Protein AF-A0A835ID25-F1 (afdb_monomer)

Mean predicted aligned error: 9.81 Å

Organism: NCBI:txid261450

Secondary structure (DSSP, 8-state):
------TT-TTHHHHT--HHHHHHHHHHHHHHT-S----------STTTTSGGG--HHHHS-SSEE---GGGHHHHT--HHHHHHHHHHHTTT--EE-

pLDDT: mean 74.71, std 11.12, range [46.78, 92.81]

Foldseek 3Di:
DDDQDPPPCLVCCVPVNVPSVVVVVVVCCVVPVDPDDDDDGPDDPPPQQPQLQSLHCCLQVDQEAEDPDVVCCVVVVHDVVVSVVSSCVSNVNHHYYD

Solvent-accessible surface area (backbone atoms only — not comparable to full-atom values): 6216 Å² total; per-residue (Å²): 138,87,85,79,88,56,90,85,45,39,67,44,41,72,70,76,50,46,70,83,50,48,60,62,50,53,50,50,35,68,75,66,67,51,94,75,83,88,82,82,66,68,77,83,82,74,82,58,39,85,46,47,84,60,51,19,70,72,55,37,66,43,85,63,43,77,49,76,69,66,87,48,23,77,82,72,73,50,57,66,70,59,48,50,53,29,38,32,62,46,24,77,67,47,56,68,48,113

Radius of gyration: 15.76 Å; Cα contacts (8 Å, |Δi|>4): 86; chains: 1; bounding box: 38×32×39 Å

Structure (mmCIF, N/CA/C/O backbone):
data_AF-A0A835ID25-F1
#
_entry.id   AF-A0A835ID25-F1
#
loop_
_atom_site.group_PDB
_atom_site.id
_atom_site.type_symbol
_atom_site.label_atom_id
_atom_site.label_alt_id
_atom_site.label_comp_id
_atom_site.label_asym_id
_atom_site.label_entity_id
_atom_site.label_seq_id
_atom_site.pdbx_PDB_ins_code
_atom_site.Cartn_x
_atom_site.Cartn_y
_atom_site.Cartn_z
_atom_site.occupancy
_atom_site.B_iso_or_equiv
_atom_site.auth_seq_id
_atom_site.auth_comp_id
_atom_site.auth_asym_id
_atom_site.auth_atom_id
_atom_site.pdbx_PDB_model_num
ATOM 1 N N . MET A 1 1 ? -12.924 12.574 -0.283 1.00 55.47 1 MET A N 1
ATOM 2 C CA . MET A 1 1 ? -11.677 12.195 0.414 1.00 55.47 1 MET A CA 1
ATOM 3 C C . MET A 1 1 ? -11.600 13.048 1.671 1.00 55.47 1 MET A C 1
ATOM 5 O O . MET A 1 1 ? -11.645 14.264 1.538 1.00 55.47 1 MET A O 1
ATOM 9 N N . ARG A 1 2 ? -11.633 12.443 2.865 1.00 68.25 2 ARG A N 1
ATOM 10 C CA . ARG A 1 2 ? -11.516 13.154 4.151 1.00 68.25 2 ARG A CA 1
ATOM 11 C C . ARG A 1 2 ? -10.101 12.913 4.661 1.00 68.25 2 ARG A C 1
ATOM 13 O O . ARG A 1 2 ? -9.720 11.758 4.809 1.00 68.25 2 ARG A O 1
ATOM 20 N N . ALA A 1 3 ? -9.331 13.979 4.837 1.00 75.44 3 ALA A N 1
ATOM 21 C CA . ALA A 1 3 ? -7.967 13.895 5.342 1.00 75.44 3 ALA A CA 1
ATOM 22 C C . ALA A 1 3 ? -7.963 14.037 6.868 1.00 75.44 3 ALA A C 1
ATOM 24 O O . ALA A 1 3 ? -8.768 14.787 7.424 1.00 75.44 3 ALA A O 1
ATOM 25 N N . VAL A 1 4 ? -7.053 13.319 7.523 1.00 79.38 4 VAL A N 1
ATOM 26 C CA . VAL A 1 4 ? -6.723 13.497 8.939 1.00 79.38 4 VAL A CA 1
ATOM 27 C C . VAL A 1 4 ? -5.364 14.184 8.990 1.00 79.38 4 VAL A C 1
ATOM 29 O O . VAL A 1 4 ? -4.386 13.664 8.455 1.00 79.38 4 VAL A O 1
ATOM 32 N N . GLU A 1 5 ? -5.303 15.380 9.570 1.00 81.94 5 GLU A N 1
ATOM 33 C CA . GLU A 1 5 ? -4.050 16.129 9.672 1.00 81.94 5 GLU A CA 1
ATOM 34 C C . GLU A 1 5 ? -3.201 15.593 10.828 1.00 81.94 5 GLU A C 1
ATOM 36 O O . GLU A 1 5 ? -3.598 15.648 11.986 1.00 81.94 5 GLU A O 1
ATOM 41 N N . THR A 1 6 ? -2.012 15.079 10.510 1.00 73.62 6 THR A N 1
ATOM 42 C CA . THR A 1 6 ? -1.133 14.364 11.454 1.00 73.62 6 THR A CA 1
ATOM 43 C C . THR A 1 6 ? -0.075 15.252 12.119 1.00 73.62 6 THR A C 1
ATOM 45 O O . THR A 1 6 ? 0.803 14.754 12.818 1.00 73.62 6 THR A O 1
ATOM 48 N N . GLY A 1 7 ? -0.109 16.570 11.893 1.00 72.00 7 GLY A N 1
ATOM 49 C CA . GLY A 1 7 ? 0.772 17.529 12.574 1.00 72.00 7 GLY A CA 1
ATOM 50 C C . GLY A 1 7 ? 2.260 17.478 12.190 1.00 72.00 7 GLY A C 1
ATOM 51 O O . GLY A 1 7 ? 3.067 18.115 12.859 1.00 72.00 7 GLY A O 1
ATOM 52 N N . GLY A 1 8 ? 2.638 16.762 11.122 1.00 68.75 8 GLY A N 1
ATOM 53 C CA . GLY A 1 8 ? 3.990 16.808 10.537 1.00 68.75 8 GLY A CA 1
ATOM 54 C C . GLY A 1 8 ? 4.799 15.508 10.590 1.00 68.75 8 GLY A C 1
ATOM 55 O O . GLY A 1 8 ? 5.794 15.406 9.877 1.00 68.75 8 GLY A O 1
ATOM 56 N N . CYS A 1 9 ? 4.352 14.490 11.334 1.00 70.75 9 CYS A N 1
ATOM 57 C CA . CYS A 1 9 ? 4.978 13.159 11.358 1.00 70.75 9 CYS A CA 1
ATOM 58 C C . CYS A 1 9 ? 3.969 12.069 10.955 1.00 70.75 9 CYS A C 1
ATOM 60 O O . CYS A 1 9 ? 3.450 11.358 11.818 1.00 70.75 9 CYS A O 1
ATOM 62 N N . PRO A 1 10 ? 3.682 11.892 9.649 1.00 69.81 10 PRO A N 1
ATOM 63 C CA . PRO A 1 10 ? 2.680 10.930 9.192 1.00 69.81 10 PRO A CA 1
ATOM 64 C C . PRO A 1 10 ? 2.964 9.491 9.628 1.00 69.81 10 PRO A C 1
ATOM 66 O O . PRO A 1 10 ? 2.021 8.757 9.899 1.00 69.81 10 PRO A O 1
ATOM 69 N N . HIS A 1 11 ? 4.241 9.091 9.744 1.00 70.69 11 HIS A N 1
ATOM 70 C CA . HIS A 1 11 ? 4.596 7.744 10.202 1.00 70.69 11 HIS A CA 1
ATOM 71 C C . HIS A 1 11 ? 4.195 7.502 11.663 1.00 70.69 11 HIS A C 1
ATOM 73 O O . HIS A 1 11 ? 3.787 6.395 12.000 1.00 70.69 11 HIS A O 1
ATOM 79 N N . ALA A 1 12 ? 4.307 8.517 12.525 1.00 68.88 12 ALA A N 1
ATOM 80 C CA . ALA A 1 12 ? 3.976 8.397 13.940 1.00 68.88 12 ALA A CA 1
ATOM 81 C C . ALA A 1 12 ? 2.471 8.180 14.102 1.00 68.88 12 ALA A C 1
ATOM 83 O O . ALA A 1 12 ? 2.042 7.277 14.815 1.00 68.88 12 ALA A O 1
ATOM 84 N N . ALA A 1 13 ? 1.682 8.916 13.315 1.00 70.12 13 ALA A N 1
ATOM 85 C CA . ALA A 1 13 ? 0.227 8.832 13.304 1.00 70.12 13 ALA A CA 1
ATOM 86 C C . ALA A 1 13 ? -0.333 7.482 12.818 1.00 70.12 13 ALA A C 1
ATOM 88 O O . ALA A 1 13 ? -1.519 7.221 12.989 1.00 70.12 13 ALA A O 1
ATOM 89 N N . ILE A 1 14 ? 0.480 6.629 12.186 1.00 72.56 14 ILE A N 1
ATOM 90 C CA . ILE A 1 14 ? 0.065 5.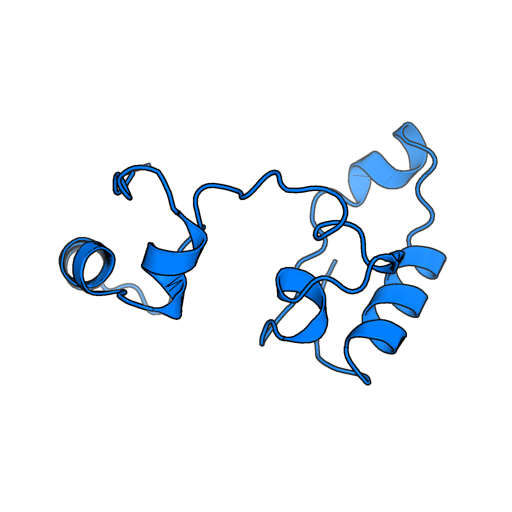284 11.749 1.00 72.56 14 ILE A CA 1
ATOM 91 C C . ILE A 1 14 ? 0.802 4.144 12.467 1.00 72.56 14 ILE A C 1
ATOM 93 O O . ILE A 1 14 ? 0.448 2.987 12.262 1.00 72.56 14 ILE A O 1
ATOM 97 N N . ARG A 1 15 ? 1.827 4.440 13.281 1.00 67.69 15 ARG A N 1
ATOM 98 C CA . ARG A 1 15 ? 2.657 3.421 13.956 1.00 67.69 15 ARG A CA 1
ATOM 99 C C . ARG A 1 15 ? 2.750 3.595 15.466 1.00 67.69 15 ARG A C 1
ATOM 101 O O . ARG A 1 15 ? 2.680 2.604 16.180 1.00 67.69 15 ARG A O 1
ATOM 108 N N . GLU A 1 16 ? 2.955 4.818 15.938 1.00 72.12 16 GLU A N 1
ATOM 109 C CA . GLU A 1 16 ? 3.236 5.103 17.350 1.00 72.12 16 GLU A CA 1
ATOM 110 C C . GLU A 1 16 ? 1.969 5.519 18.098 1.00 72.12 16 GLU A C 1
ATOM 112 O O . GLU A 1 16 ? 1.716 5.030 19.196 1.00 72.12 16 GLU A O 1
ATOM 117 N N . ASP A 1 17 ? 1.145 6.368 17.484 1.00 75.19 17 ASP A N 1
ATOM 118 C CA . ASP A 1 17 ? -0.138 6.797 18.034 1.00 75.19 17 ASP A CA 1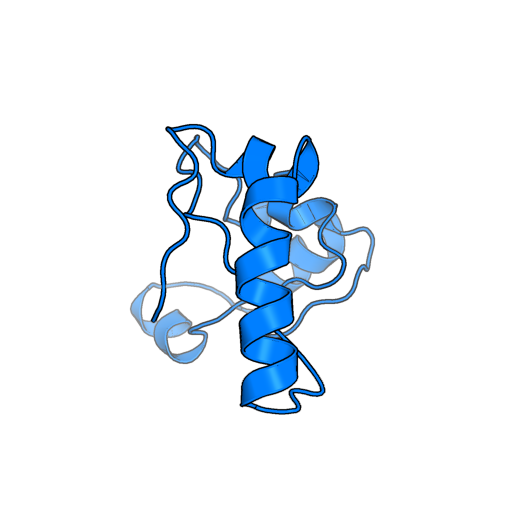
ATOM 119 C C . ASP A 1 17 ? -1.180 6.933 16.917 1.00 75.19 17 ASP A C 1
ATOM 121 O O . ASP A 1 17 ? -1.194 7.899 16.156 1.00 75.19 17 ASP A O 1
ATOM 125 N N . ILE A 1 18 ? -2.070 5.944 16.826 1.00 73.50 18 ILE A N 1
ATOM 126 C CA . ILE A 1 18 ? -3.138 5.896 15.819 1.00 73.50 18 ILE A CA 1
ATOM 127 C C . ILE A 1 18 ? -4.432 6.580 16.270 1.00 73.50 18 ILE A C 1
ATOM 129 O O . ILE A 1 18 ? -5.412 6.572 15.521 1.00 73.50 18 ILE A O 1
ATOM 133 N N . SER A 1 19 ? -4.476 7.135 17.486 1.00 80.19 19 SER A N 1
ATOM 134 C CA . SER A 1 19 ? -5.713 7.629 18.110 1.00 80.19 19 SER A CA 1
ATOM 135 C C . SER A 1 19 ? -6.449 8.651 17.242 1.00 80.19 19 SER A C 1
ATOM 137 O O . SER A 1 19 ? -7.676 8.613 17.142 1.00 80.19 19 SER A O 1
ATOM 139 N N . ILE A 1 20 ? -5.697 9.492 16.529 1.00 81.44 20 ILE A N 1
ATOM 140 C CA . ILE A 1 20 ? -6.228 10.513 15.623 1.00 81.44 20 ILE A CA 1
ATOM 141 C C . ILE A 1 20 ? -6.985 9.929 14.413 1.00 81.44 20 ILE A C 1
ATOM 143 O O . ILE A 1 20 ? -7.877 10.582 13.872 1.00 81.44 20 ILE A O 1
ATOM 147 N N . ASN A 1 21 ? -6.688 8.687 14.015 1.00 78.50 21 ASN A N 1
ATOM 148 C CA . ASN A 1 21 ? -7.345 8.014 12.891 1.00 78.50 21 ASN A CA 1
ATOM 149 C C . ASN A 1 21 ? -8.599 7.234 13.314 1.00 78.50 21 ASN A C 1
ATOM 151 O O . ASN A 1 21 ? -9.492 7.031 12.492 1.00 78.50 21 ASN A O 1
ATOM 155 N N . LEU A 1 22 ? -8.693 6.802 14.577 1.00 78.38 22 LEU A N 1
ATOM 156 C CA . LEU A 1 22 ? -9.748 5.887 15.035 1.00 78.38 22 LEU A CA 1
ATOM 157 C C . LEU A 1 22 ? -11.155 6.484 14.917 1.00 78.38 22 LEU A C 1
ATOM 159 O O . LEU A 1 22 ? -12.045 5.823 14.393 1.00 78.38 22 LEU A O 1
ATOM 163 N N . GLY A 1 23 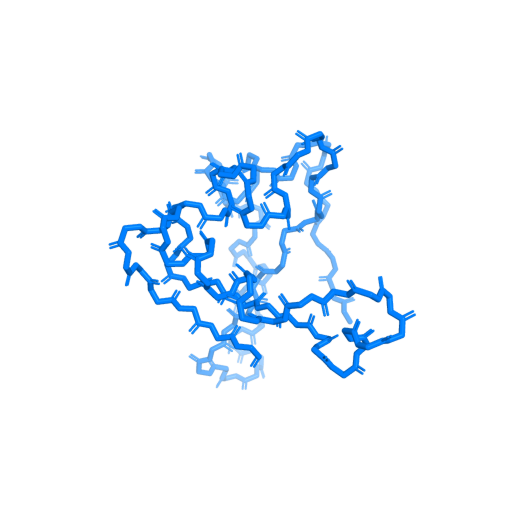? -11.350 7.738 15.336 1.00 86.44 23 GLY A N 1
ATOM 164 C CA . GLY A 1 23 ? -12.657 8.403 15.254 1.00 86.44 23 GLY A CA 1
ATOM 165 C C . GLY A 1 23 ? -13.197 8.488 13.817 1.00 86.44 23 GLY A C 1
ATOM 166 O O . GLY A 1 23 ? -14.301 8.010 13.553 1.00 86.44 23 GLY A O 1
ATOM 167 N N . PRO A 1 24 ? -12.424 9.034 12.857 1.00 82.38 24 PRO A N 1
ATOM 168 C CA . PRO A 1 24 ? -12.806 9.040 11.445 1.00 82.38 24 PRO A CA 1
ATOM 169 C C . PRO A 1 24 ? -13.054 7.642 10.856 1.00 82.38 24 PRO A C 1
ATOM 171 O O . PRO A 1 24 ? -13.984 7.477 10.067 1.00 82.38 24 PRO A O 1
ATOM 174 N N . LEU A 1 25 ? -12.254 6.635 11.226 1.00 76.50 25 LEU A N 1
ATOM 175 C CA . LEU A 1 25 ? -12.439 5.257 10.754 1.00 76.50 25 LEU A CA 1
ATOM 176 C C . LEU A 1 25 ? -13.733 4.633 11.289 1.00 76.50 25 LEU A C 1
ATOM 178 O O . LEU A 1 25 ? -14.465 4.002 10.527 1.00 76.50 25 LEU A O 1
ATOM 182 N N . GLU A 1 26 ? -14.047 4.834 12.569 1.00 82.31 26 GLU A N 1
ATOM 183 C CA . GLU A 1 26 ? -15.282 4.345 13.187 1.00 82.31 26 GLU A CA 1
ATOM 184 C C . GLU A 1 26 ? -16.522 5.025 12.590 1.00 82.31 26 GLU A C 1
ATOM 186 O O . GLU A 1 26 ? -17.522 4.364 12.295 1.00 82.31 26 GLU A O 1
ATOM 191 N N . GLU A 1 27 ? -16.446 6.333 12.337 1.00 86.06 27 GLU A N 1
ATOM 192 C CA . GLU A 1 27 ? -17.504 7.086 11.661 1.00 86.06 27 GLU A CA 1
ATOM 193 C C . GLU A 1 27 ? -17.7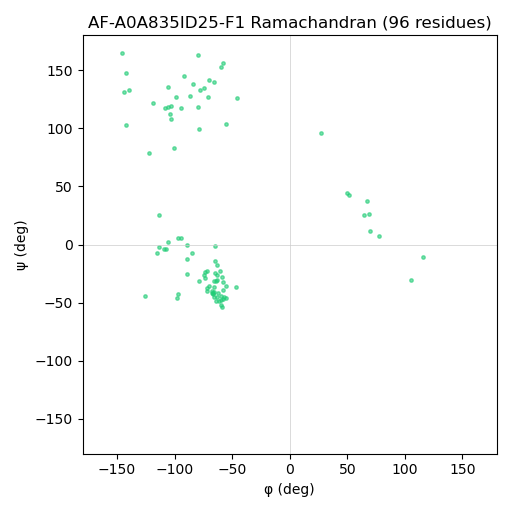65 6.528 10.252 1.00 86.06 27 GLU A C 1
ATOM 195 O O . GLU A 1 27 ? -18.911 6.246 9.898 1.00 86.06 27 GLU A O 1
ATOM 200 N N . LEU A 1 28 ? -16.708 6.303 9.461 1.00 78.00 28 LEU A N 1
ATOM 201 C CA . LEU A 1 28 ? -16.820 5.758 8.104 1.00 78.00 28 LEU A CA 1
ATOM 202 C C . LEU A 1 28 ? -17.320 4.310 8.093 1.00 78.00 28 LEU A C 1
ATOM 204 O O . LEU A 1 28 ? -18.173 3.970 7.271 1.00 78.00 28 LEU A O 1
ATOM 208 N N . SER A 1 29 ? -16.834 3.477 9.015 1.00 77.12 29 SER A N 1
ATOM 209 C CA . SER A 1 29 ? -17.301 2.098 9.179 1.00 77.12 29 SER A CA 1
ATOM 210 C C . SER A 1 29 ? -18.805 2.062 9.450 1.00 77.12 29 SER A C 1
ATOM 212 O O . SER A 1 29 ? -19.553 1.347 8.781 1.00 77.12 29 SER A O 1
ATOM 214 N N . ASN A 1 30 ? -19.284 2.911 10.364 1.00 85.00 30 ASN A N 1
ATOM 215 C CA . ASN A 1 30 ? -20.697 2.965 10.724 1.00 85.00 30 ASN A CA 1
ATOM 216 C C . ASN A 1 30 ? -21.583 3.568 9.632 1.00 85.00 30 ASN A C 1
ATOM 218 O O . ASN A 1 30 ? -22.686 3.057 9.411 1.00 85.00 30 ASN A O 1
ATOM 222 N N . LEU A 1 31 ? -21.110 4.623 8.963 1.00 88.81 31 LEU A N 1
ATOM 223 C CA . LEU A 1 31 ? -21.858 5.330 7.925 1.00 88.81 31 LEU A CA 1
ATOM 224 C C . LEU A 1 31 ? -22.067 4.463 6.680 1.00 88.81 31 LEU A C 1
ATOM 226 O O . LEU A 1 31 ? -23.152 4.479 6.104 1.00 88.81 31 LEU A O 1
ATOM 230 N N . TYR A 1 32 ? -21.047 3.697 6.286 1.00 85.94 32 TYR A N 1
ATOM 231 C CA . TYR A 1 32 ? -21.073 2.917 5.048 1.00 85.94 32 TYR A CA 1
ATOM 232 C C . TYR A 1 32 ? -21.220 1.410 5.254 1.00 85.94 32 TYR A C 1
ATOM 234 O O . TYR A 1 32 ? -21.328 0.692 4.265 1.00 85.94 32 TYR A O 1
ATOM 242 N N . LYS A 1 33 ? -21.236 0.926 6.505 1.00 85.25 33 LYS A N 1
ATOM 243 C CA . LY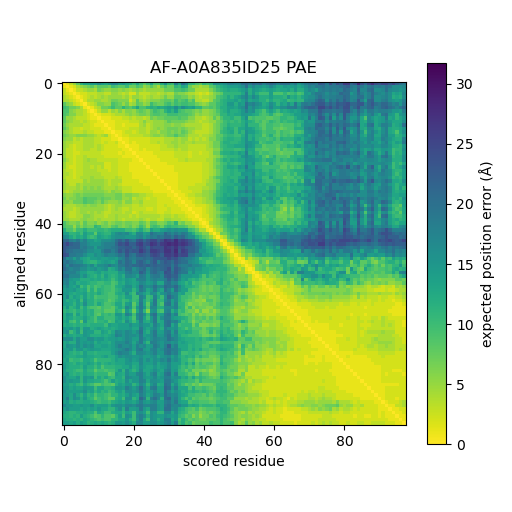S A 1 33 ? -21.190 -0.513 6.827 1.00 85.25 33 LYS A CA 1
ATOM 244 C C . LYS A 1 33 ? -20.055 -1.210 6.071 1.00 85.25 33 LYS A C 1
ATOM 246 O O . LYS A 1 33 ? -20.254 -2.255 5.465 1.00 85.25 33 LYS A O 1
ATOM 251 N N . ALA A 1 34 ? -18.889 -0.567 6.056 1.00 65.12 34 ALA A N 1
ATOM 252 C CA . ALA A 1 34 ? -17.760 -0.996 5.247 1.00 65.12 34 ALA A CA 1
ATOM 253 C C . ALA A 1 34 ? -17.145 -2.287 5.804 1.00 65.12 34 ALA A C 1
ATOM 255 O O . ALA A 1 34 ? -16.755 -2.330 6.969 1.00 65.12 34 ALA A O 1
ATOM 256 N N . ASP A 1 35 ? -16.998 -3.304 4.953 1.00 73.88 35 ASP A N 1
ATOM 257 C CA . ASP A 1 35 ? -16.285 -4.539 5.304 1.00 73.88 35 ASP A CA 1
ATOM 258 C C . ASP A 1 35 ? -14.762 -4.322 5.366 1.00 73.88 35 ASP A C 1
ATOM 260 O O . ASP A 1 35 ? -14.056 -5.004 6.106 1.00 73.88 35 ASP A O 1
ATOM 264 N N . ILE A 1 36 ? -14.246 -3.366 4.581 1.00 70.44 36 ILE A N 1
ATOM 265 C CA . ILE A 1 36 ? -12.820 -3.029 4.483 1.00 70.44 36 ILE A CA 1
ATOM 266 C C . ILE A 1 36 ? -12.653 -1.506 4.409 1.00 70.44 36 ILE A C 1
ATOM 268 O O . ILE A 1 36 ? -13.311 -0.833 3.614 1.00 70.44 36 ILE A O 1
ATOM 272 N N . LEU A 1 37 ? -11.725 -0.969 5.207 1.00 59.75 37 LEU A N 1
ATOM 273 C CA . LEU A 1 37 ? -11.307 0.436 5.205 1.00 59.75 37 LEU A CA 1
ATOM 274 C C . LEU A 1 37 ? -9.818 0.533 4.867 1.00 59.75 37 LEU A C 1
ATOM 276 O O . LEU A 1 37 ? -8.977 -0.028 5.564 1.00 59.75 37 LEU A O 1
ATOM 280 N N . LEU A 1 38 ? -9.492 1.265 3.801 1.00 76.56 38 LEU A N 1
ATOM 281 C CA . LEU A 1 38 ? -8.112 1.539 3.406 1.00 76.56 38 LEU A CA 1
ATOM 282 C C . LEU A 1 38 ? -7.672 2.879 4.002 1.00 76.56 38 LEU A C 1
ATOM 284 O O . LEU A 1 38 ? -8.245 3.920 3.678 1.00 76.56 38 LEU A O 1
ATOM 288 N N . CYS A 1 39 ? -6.657 2.849 4.866 1.00 67.00 39 CYS A N 1
ATOM 289 C CA . CYS A 1 39 ? -6.069 4.043 5.466 1.00 67.00 39 CYS A CA 1
ATOM 290 C C . CYS A 1 39 ? -4.744 4.362 4.765 1.00 67.00 39 CYS A C 1
ATOM 292 O O . CYS A 1 39 ? -3.762 3.641 4.926 1.00 67.00 39 CYS A O 1
ATOM 294 N N . GLU A 1 40 ? -4.720 5.427 3.966 1.00 74.38 40 GLU A N 1
ATOM 295 C CA . GLU A 1 40 ? -3.495 5.894 3.314 1.00 74.38 40 GLU A CA 1
ATOM 296 C C . GLU A 1 40 ? -2.746 6.844 4.253 1.00 74.38 40 GLU A C 1
ATOM 298 O O . GLU A 1 40 ? -3.326 7.778 4.807 1.00 74.38 40 GLU A O 1
ATOM 303 N N . SER A 1 41 ? -1.461 6.576 4.483 1.00 74.19 41 SER A N 1
ATOM 304 C CA . SER A 1 41 ? -0.609 7.472 5.263 1.00 74.19 41 SER A CA 1
ATOM 305 C C . SER A 1 41 ? -0.198 8.655 4.394 1.00 74.19 41 SER A C 1
ATOM 307 O O . SER A 1 41 ? 0.314 8.413 3.305 1.00 74.19 41 SER A O 1
ATOM 309 N N . GLY A 1 42 ? -0.301 9.894 4.884 1.00 66.62 42 GLY A N 1
ATOM 310 C CA . GLY A 1 42 ? 0.196 11.067 4.156 1.00 66.62 42 GLY A CA 1
ATOM 311 C C . GLY A 1 42 ? 1.672 10.882 3.802 1.00 66.62 42 GLY A C 1
ATOM 312 O O . GLY A 1 42 ? 2.522 10.913 4.687 1.00 66.62 42 GLY A O 1
ATOM 313 N N . GLY A 1 43 ? 1.965 10.575 2.53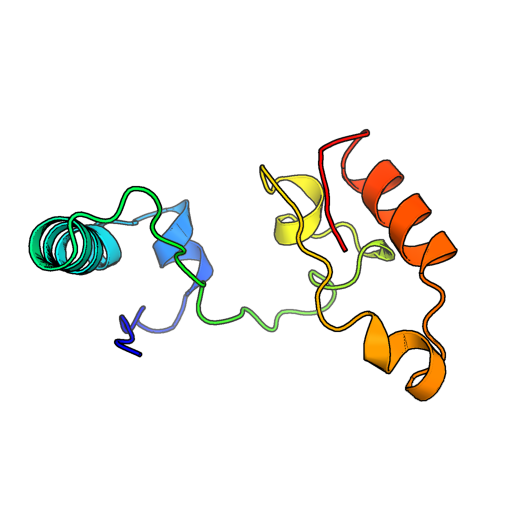7 1.00 63.41 43 GLY A N 1
ATOM 314 C CA . GLY A 1 43 ? 3.230 9.962 2.134 1.00 63.41 43 GLY A CA 1
ATOM 315 C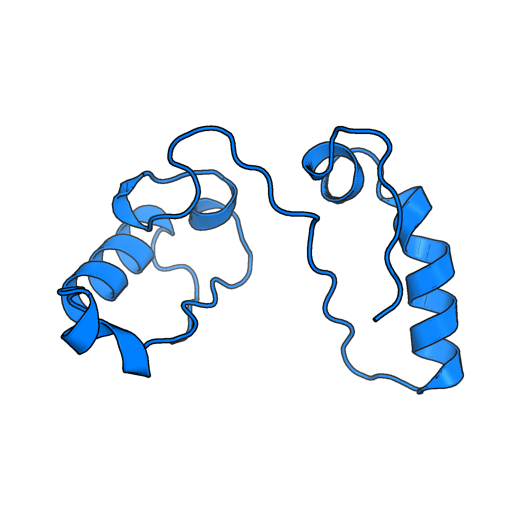 C . GLY A 1 43 ? 4.479 10.601 2.751 1.00 63.41 43 GLY A C 1
ATOM 316 O O . GLY A 1 43 ? 4.727 11.791 2.592 1.00 63.41 43 GLY A O 1
ATOM 317 N N . ASN A 1 44 ? 5.315 9.788 3.402 1.00 58.50 44 ASN A N 1
ATOM 318 C CA . ASN A 1 44 ? 6.641 10.221 3.834 1.00 58.50 44 ASN A CA 1
ATOM 319 C C . ASN A 1 44 ? 7.575 10.295 2.610 1.00 58.50 44 ASN A C 1
ATOM 321 O O . ASN A 1 44 ? 7.558 9.389 1.774 1.00 58.50 44 ASN A O 1
ATOM 325 N N . ASN A 1 45 ? 8.358 11.367 2.482 1.00 55.25 45 ASN A N 1
ATOM 326 C CA . ASN A 1 45 ? 9.290 11.596 1.365 1.00 55.25 45 ASN A CA 1
ATOM 327 C C . ASN A 1 45 ? 10.761 11.570 1.815 1.00 55.25 45 ASN A C 1
ATOM 329 O O . ASN A 1 45 ? 11.622 12.169 1.173 1.00 55.25 45 ASN A O 1
ATOM 333 N N . LEU A 1 46 ? 11.076 10.883 2.911 1.00 46.78 46 LEU A N 1
ATOM 334 C CA . LEU A 1 46 ? 12.464 10.660 3.298 1.00 46.78 46 LEU A CA 1
ATOM 335 C C . LEU A 1 46 ? 13.059 9.525 2.442 1.00 46.78 46 LEU A C 1
ATOM 337 O O . LEU A 1 46 ? 12.777 8.355 2.654 1.00 46.78 46 LEU A O 1
ATOM 341 N N . ALA A 1 47 ? 13.802 9.940 1.411 1.00 47.56 47 ALA A N 1
ATOM 342 C CA . ALA A 1 47 ? 14.897 9.251 0.718 1.00 47.56 47 ALA A CA 1
ATOM 343 C C . ALA A 1 47 ? 14.894 7.703 0.712 1.00 47.56 47 ALA A C 1
ATOM 345 O O . ALA A 1 47 ? 15.452 7.081 1.606 1.00 47.56 47 ALA A O 1
ATOM 346 N N . GLY A 1 48 ? 14.375 7.092 -0.359 1.00 47.53 48 GLY A N 1
ATOM 347 C CA . GLY A 1 48 ? 14.673 5.690 -0.707 1.00 47.53 48 GLY A CA 1
ATOM 348 C C . GLY A 1 48 ? 13.556 4.685 -0.422 1.00 47.53 48 GLY A C 1
ATOM 349 O O . GLY A 1 48 ? 13.342 3.785 -1.218 1.00 47.53 48 GLY A O 1
ATOM 350 N N . ASP A 1 49 ? 12.718 4.890 0.590 1.00 52.59 49 ASP A N 1
ATOM 351 C CA . ASP A 1 49 ? 11.794 3.858 1.112 1.00 52.59 49 ASP A CA 1
ATOM 352 C C . ASP A 1 49 ? 10.671 3.340 0.179 1.00 52.59 49 ASP A C 1
ATOM 354 O O . ASP A 1 49 ? 9.878 2.496 0.598 1.00 52.59 49 ASP A O 1
ATOM 358 N N . LYS A 1 50 ? 10.537 3.845 -1.054 1.00 53.72 50 LYS A N 1
ATOM 359 C CA . LYS A 1 50 ? 9.384 3.570 -1.941 1.00 53.72 50 LYS A CA 1
ATOM 360 C C . LYS A 1 50 ? 9.696 2.759 -3.197 1.00 53.72 50 LYS A C 1
ATOM 362 O O . LYS A 1 50 ? 8.767 2.448 -3.940 1.00 53.72 50 LYS A O 1
ATOM 367 N N . ILE A 1 51 ? 10.956 2.402 -3.442 1.00 59.19 51 ILE A N 1
ATOM 368 C CA . ILE A 1 51 ? 11.309 1.454 -4.508 1.00 59.19 51 ILE A CA 1
ATOM 369 C C . ILE A 1 51 ? 11.686 0.100 -3.897 1.00 59.19 51 ILE A C 1
ATOM 371 O O . ILE A 1 51 ? 12.443 0.086 -2.927 1.00 59.19 51 ILE A O 1
ATOM 375 N N . PRO A 1 52 ? 11.197 -1.038 -4.441 1.00 55.38 52 PRO A N 1
ATOM 376 C CA . PRO A 1 52 ? 11.488 -2.370 -3.905 1.00 55.38 52 PRO A CA 1
ATOM 377 C C . PRO A 1 52 ? 12.966 -2.606 -3.587 1.00 55.38 52 PRO A C 1
ATOM 379 O O . PRO A 1 52 ? 13.270 -3.199 -2.565 1.00 55.38 52 PRO A O 1
ATOM 382 N N . LEU A 1 53 ? 13.881 -2.073 -4.400 1.00 57.06 53 LEU A N 1
ATOM 383 C CA . LEU A 1 53 ? 15.328 -2.216 -4.233 1.00 57.06 53 LEU A CA 1
ATOM 384 C C . LEU A 1 53 ? 15.906 -1.593 -2.943 1.00 57.06 53 LEU A C 1
ATOM 386 O O . LEU A 1 53 ? 16.942 -2.051 -2.472 1.00 57.06 53 LEU A O 1
ATOM 390 N N . GLU A 1 54 ? 15.272 -0.572 -2.367 1.00 58.62 54 GLU A N 1
ATOM 391 C CA . GLU A 1 54 ? 15.836 0.188 -1.234 1.00 58.62 54 GLU A CA 1
ATOM 392 C C . GLU A 1 54 ? 15.461 -0.404 0.132 1.00 58.62 54 GLU A C 1
ATOM 394 O O . GLU A 1 54 ? 16.054 -0.044 1.144 1.00 58.62 54 GLU A O 1
ATOM 399 N N . GLY A 1 55 ? 14.507 -1.342 0.184 1.00 56.50 55 GLY A N 1
ATOM 400 C CA . GLY A 1 55 ? 14.254 -2.132 1.395 1.00 56.50 55 GLY A CA 1
ATOM 401 C C . GLY A 1 55 ? 13.758 -1.333 2.609 1.00 56.50 55 GLY A C 1
ATOM 402 O O . GLY A 1 55 ? 13.925 -1.774 3.747 1.00 56.50 55 GLY A O 1
ATOM 403 N N . GLY A 1 56 ? 13.125 -0.180 2.388 1.00 62.31 56 GLY A N 1
ATOM 404 C CA . GLY A 1 56 ? 12.531 0.621 3.456 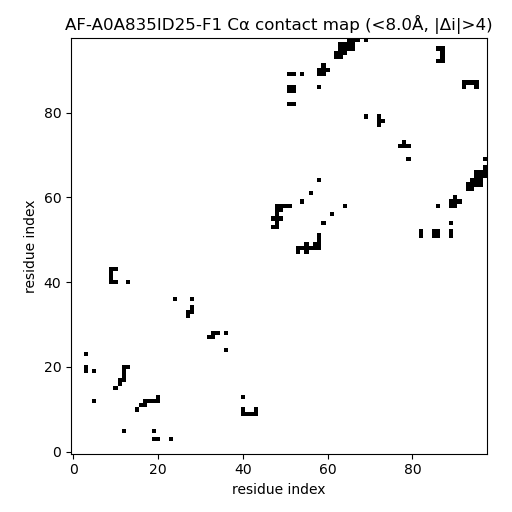1.00 62.31 56 GLY A CA 1
ATOM 405 C C . GLY A 1 56 ? 11.478 -0.140 4.273 1.00 62.31 56 GLY A C 1
ATOM 406 O O . GLY A 1 56 ? 10.847 -1.068 3.757 1.00 62.31 56 GLY A O 1
ATOM 407 N N . PRO A 1 57 ? 11.200 0.250 5.530 1.00 59.81 57 PRO A N 1
ATOM 408 C CA . PRO A 1 57 ? 10.234 -0.440 6.389 1.00 59.81 57 PRO A CA 1
ATOM 409 C C . PRO A 1 57 ? 8.792 -0.406 5.857 1.00 59.81 57 PRO A C 1
ATOM 411 O O . PRO A 1 57 ? 7.969 -1.207 6.294 1.00 59.81 57 PRO A O 1
ATOM 414 N N . GLY A 1 58 ? 8.466 0.497 4.926 1.00 61.44 58 GLY A N 1
ATOM 415 C CA . GLY A 1 58 ? 7.194 0.469 4.190 1.00 61.44 58 GLY A CA 1
ATOM 416 C C . GLY A 1 58 ? 7.100 -0.672 3.167 1.00 61.44 58 GLY A C 1
ATOM 417 O O . GLY A 1 58 ? 6.003 -1.102 2.830 1.00 61.44 58 GLY A O 1
ATOM 418 N N . ILE A 1 59 ? 8.240 -1.193 2.710 1.00 64.00 59 ILE A N 1
ATOM 419 C CA . ILE A 1 59 ? 8.345 -2.292 1.746 1.00 64.00 59 ILE A CA 1
ATOM 420 C C . ILE A 1 59 ? 8.588 -3.604 2.473 1.00 64.00 59 ILE A C 1
ATOM 422 O O . ILE A 1 59 ? 7.916 -4.576 2.164 1.00 64.00 59 ILE A O 1
ATOM 426 N N . THR A 1 60 ? 9.501 -3.652 3.441 1.00 69.25 60 THR A N 1
ATOM 427 C CA . THR A 1 60 ? 9.915 -4.906 4.095 1.00 69.25 60 THR A CA 1
ATOM 428 C C . THR A 1 60 ? 8.924 -5.400 5.148 1.00 69.25 60 THR A C 1
ATOM 430 O O . THR A 1 60 ? 8.777 -6.605 5.308 1.00 69.25 60 THR A O 1
ATOM 433 N N . GLN A 1 61 ? 8.214 -4.498 5.840 1.00 68.62 61 GLN A N 1
ATOM 434 C CA . GLN A 1 61 ? 7.345 -4.864 6.971 1.00 68.62 61 GLN A CA 1
ATOM 435 C C . GLN A 1 61 ? 5.841 -4.740 6.705 1.00 68.62 61 GLN A C 1
ATOM 437 O O . GLN A 1 61 ? 5.053 -5.054 7.590 1.00 68.62 61 GLN A O 1
ATOM 442 N N . ALA A 1 62 ? 5.412 -4.252 5.538 1.00 64.81 62 ALA A N 1
ATOM 443 C CA . ALA A 1 62 ? 3.980 -4.157 5.252 1.00 64.81 62 ALA A CA 1
ATOM 444 C C . ALA A 1 62 ? 3.350 -5.554 5.163 1.00 64.81 62 ALA A C 1
ATOM 446 O O . ALA A 1 62 ? 3.932 -6.428 4.522 1.00 64.81 62 ALA A O 1
ATOM 447 N N . ASP A 1 63 ? 2.145 -5.747 5.703 1.00 75.19 63 ASP A N 1
ATOM 448 C CA . ASP A 1 63 ? 1.417 -7.020 5.585 1.00 75.19 63 ASP A CA 1
ATOM 449 C C . ASP A 1 63 ? 1.060 -7.352 4.130 1.00 75.19 63 ASP A C 1
ATOM 451 O O . ASP A 1 63 ? 1.044 -8.516 3.755 1.00 75.19 63 ASP A O 1
ATOM 455 N N . LEU A 1 64 ? 0.838 -6.334 3.289 1.00 78.25 64 LEU A N 1
ATOM 456 C CA . LEU A 1 64 ? 0.634 -6.448 1.843 1.00 78.25 64 LEU A CA 1
ATOM 457 C C . LEU A 1 64 ? 1.280 -5.252 1.133 1.00 78.25 64 LEU A C 1
ATOM 459 O O . LEU A 1 64 ? 1.029 -4.104 1.497 1.00 78.25 64 LEU A O 1
ATOM 463 N N . LEU A 1 65 ? 2.072 -5.518 0.093 1.00 75.19 65 LEU A N 1
ATOM 464 C CA . LEU A 1 65 ? 2.602 -4.484 -0.799 1.00 75.19 65 LEU A CA 1
ATOM 465 C C . LEU A 1 65 ? 1.753 -4.397 -2.074 1.00 75.19 65 LEU A C 1
ATOM 467 O O . LEU A 1 65 ? 1.579 -5.398 -2.763 1.00 75.19 65 LEU A O 1
ATOM 471 N N . VAL A 1 66 ? 1.267 -3.202 -2.414 1.00 82.06 66 VAL A N 1
ATOM 472 C CA . VAL A 1 66 ? 0.548 -2.936 -3.673 1.00 82.06 66 VAL A CA 1
ATOM 473 C C . VAL A 1 66 ? 1.435 -2.097 -4.591 1.00 82.06 66 VAL A C 1
ATOM 475 O O . VAL A 1 66 ? 1.773 -0.959 -4.260 1.00 82.06 66 VAL A O 1
ATOM 478 N N . ILE A 1 67 ? 1.798 -2.640 -5.751 1.00 77.50 67 ILE A N 1
ATOM 479 C CA . ILE A 1 67 ? 2.610 -1.975 -6.776 1.00 77.50 67 ILE A CA 1
ATOM 480 C C . ILE A 1 67 ? 1.682 -1.457 -7.877 1.00 77.50 67 ILE A C 1
ATOM 482 O O . ILE A 1 67 ? 1.485 -2.096 -8.898 1.00 77.50 67 ILE A O 1
ATOM 486 N N . ASN A 1 68 ? 1.101 -0.280 -7.659 1.00 79.56 68 ASN A N 1
ATOM 487 C CA . ASN A 1 68 ? 0.100 0.292 -8.561 1.00 79.56 68 ASN A CA 1
ATOM 488 C C . ASN A 1 68 ? 0.716 0.968 -9.809 1.00 79.56 68 ASN A C 1
ATOM 490 O O . ASN A 1 68 ? 1.877 1.382 -9.801 1.00 79.56 68 ASN A O 1
ATOM 494 N N . LYS A 1 69 ? -0.120 1.199 -10.832 1.00 87.00 69 LYS A N 1
ATOM 495 C CA . LYS A 1 69 ? 0.192 1.874 -12.109 1.00 87.00 69 LYS A CA 1
ATOM 496 C C . LYS A 1 69 ? 1.164 1.108 -13.009 1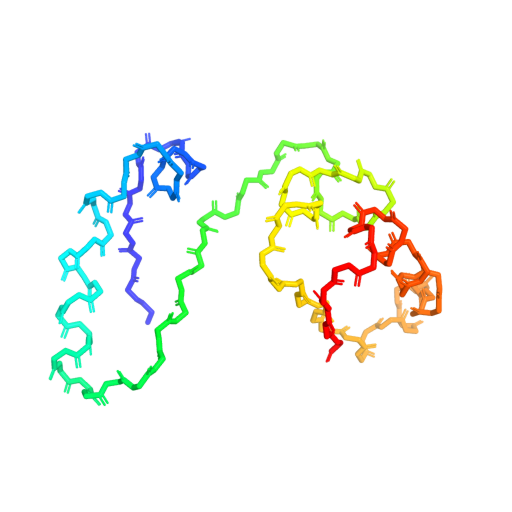.00 87.00 69 LYS A C 1
ATOM 498 O O . LYS A 1 69 ? 2.019 1.698 -13.674 1.00 87.00 69 LYS A O 1
ATOM 503 N N . THR A 1 70 ? 1.039 -0.214 -13.029 1.00 86.81 70 THR A N 1
ATOM 504 C CA . THR A 1 70 ? 1.841 -1.091 -13.893 1.00 86.81 70 THR A CA 1
ATOM 505 C C . THR A 1 70 ? 1.647 -0.814 -15.383 1.00 86.81 70 THR A C 1
ATOM 507 O O . THR A 1 70 ? 2.561 -1.049 -16.172 1.00 86.81 70 THR A O 1
ATOM 510 N N . ASP A 1 71 ? 0.518 -0.217 -15.770 1.00 86.31 71 ASP A N 1
ATOM 511 C CA . ASP A 1 71 ? 0.242 0.274 -17.122 1.00 86.31 71 ASP A CA 1
ATOM 512 C C . ASP A 1 71 ? 1.259 1.324 -17.603 1.00 86.31 71 ASP A C 1
ATOM 514 O O . ASP A 1 71 ? 1.550 1.410 -18.797 1.00 86.31 71 ASP A O 1
ATOM 518 N N . LEU A 1 72 ? 1.868 2.079 -16.682 1.00 87.12 72 LEU A N 1
ATOM 519 C CA . LEU A 1 72 ? 2.882 3.084 -17.004 1.00 87.12 72 LEU A CA 1
ATOM 520 C C . LEU A 1 72 ? 4.297 2.510 -17.120 1.00 87.12 72 LEU A C 1
ATOM 522 O O . LEU A 1 72 ? 5.198 3.239 -17.538 1.00 87.12 72 LEU A O 1
ATOM 526 N N . ALA A 1 73 ? 4.518 1.234 -16.783 1.00 83.94 73 ALA A N 1
ATOM 527 C CA . ALA A 1 73 ? 5.858 0.659 -16.668 1.00 83.94 73 ALA A CA 1
ATOM 528 C C . ALA A 1 73 ? 6.682 0.831 -17.955 1.00 83.94 73 ALA A C 1
ATOM 530 O O . ALA A 1 73 ? 7.801 1.342 -17.914 1.00 83.94 73 ALA A O 1
ATOM 531 N N . SER A 1 74 ? 6.090 0.535 -19.118 1.00 87.69 74 SER A N 1
ATOM 532 C CA . SER A 1 74 ? 6.765 0.714 -20.411 1.00 87.69 74 SER A CA 1
ATOM 533 C C . SER A 1 74 ? 7.061 2.180 -20.736 1.00 87.69 74 SER A C 1
ATOM 535 O O . SER A 1 74 ? 8.047 2.456 -21.414 1.00 87.69 74 SER A O 1
ATOM 537 N N . ALA A 1 75 ? 6.221 3.116 -20.286 1.00 82.50 75 ALA A N 1
ATOM 538 C CA . ALA A 1 75 ? 6.392 4.539 -20.568 1.00 82.50 75 ALA A CA 1
ATOM 539 C C . ALA A 1 75 ? 7.529 5.162 -19.744 1.00 82.50 75 ALA A C 1
ATOM 541 O O . ALA A 1 75 ? 8.136 6.139 -20.177 1.00 82.50 75 ALA A O 1
ATOM 542 N N . VAL A 1 76 ? 7.827 4.591 -18.574 1.00 88.12 76 VAL A N 1
ATOM 543 C CA . VAL A 1 76 ? 8.875 5.077 -17.661 1.00 88.12 76 VAL A CA 1
ATOM 544 C C . VAL A 1 76 ? 10.131 4.201 -17.655 1.00 88.12 76 VAL A C 1
ATOM 546 O O . VAL A 1 76 ? 11.060 4.478 -16.902 1.00 88.12 76 VAL A O 1
ATOM 549 N N . GLY A 1 77 ? 10.173 3.154 -18.486 1.00 85.75 77 GLY A N 1
ATOM 550 C CA . GLY A 1 77 ? 11.294 2.213 -18.547 1.00 85.75 77 GLY A CA 1
ATOM 551 C C . GLY A 1 77 ? 11.428 1.326 -17.305 1.00 85.75 77 GLY A C 1
ATOM 552 O O . GLY A 1 77 ? 12.533 0.889 -16.992 1.00 85.75 77 GLY A O 1
ATOM 553 N N . ALA A 1 78 ? 10.332 1.079 -16.584 1.00 83.12 78 ALA A N 1
ATOM 554 C CA . ALA A 1 78 ? 10.309 0.156 -15.456 1.00 83.12 78 ALA A CA 1
ATOM 555 C C . ALA A 1 78 ? 10.099 -1.289 -15.933 1.00 83.12 78 ALA A C 1
ATOM 557 O O . ALA A 1 78 ? 9.261 -1.559 -16.794 1.00 83.12 78 ALA A O 1
ATOM 558 N N . ASP A 1 79 ? 10.839 -2.218 -15.332 1.00 90.31 79 ASP A N 1
ATOM 559 C CA . ASP A 1 79 ? 10.725 -3.654 -15.582 1.00 90.31 79 ASP A CA 1
ATOM 560 C C . ASP A 1 79 ? 9.982 -4.326 -14.419 1.00 90.31 79 ASP A C 1
ATOM 562 O O . ASP A 1 79 ? 10.486 -4.402 -13.295 1.00 90.31 79 ASP A O 1
ATOM 566 N N . LEU A 1 80 ? 8.773 -4.821 -14.694 1.00 86.31 80 LEU A N 1
ATOM 567 C CA . LEU A 1 80 ? 7.925 -5.461 -13.687 1.00 86.31 80 LEU A CA 1
ATOM 568 C C . LEU A 1 80 ? 8.540 -6.753 -13.133 1.00 86.31 80 LEU A C 1
ATOM 570 O O . LEU A 1 80 ? 8.351 -7.041 -11.953 1.00 86.31 80 LEU A O 1
ATOM 574 N N . ALA A 1 81 ? 9.321 -7.497 -13.923 1.00 92.81 81 ALA A N 1
ATOM 575 C CA . ALA A 1 81 ? 9.981 -8.715 -13.449 1.00 92.81 81 ALA A CA 1
ATOM 576 C C . ALA A 1 81 ? 11.100 -8.390 -12.447 1.00 92.81 81 ALA A C 1
ATOM 578 O O . ALA A 1 81 ? 11.308 -9.107 -11.466 1.00 92.81 81 ALA A O 1
ATOM 579 N N . VAL A 1 82 ? 11.804 -7.273 -12.656 1.00 87.06 82 VAL A N 1
ATOM 580 C CA . VAL A 1 82 ? 12.781 -6.760 -11.685 1.00 87.06 82 VAL A CA 1
ATOM 581 C C . VAL A 1 82 ? 12.079 -6.320 -10.400 1.00 87.06 82 VAL A C 1
ATOM 583 O O . VAL A 1 82 ? 12.523 -6.688 -9.313 1.00 87.06 82 VAL A O 1
ATOM 586 N N . MET A 1 83 ? 10.960 -5.597 -10.511 1.00 82.19 83 MET A N 1
ATOM 587 C CA . MET A 1 83 ? 10.181 -5.152 -9.350 1.00 82.19 83 MET A CA 1
ATOM 588 C C . MET A 1 83 ? 9.621 -6.323 -8.534 1.00 82.19 83 MET A C 1
ATOM 590 O O . MET A 1 83 ? 9.694 -6.284 -7.309 1.00 82.19 83 MET A O 1
ATOM 594 N N . GLU A 1 84 ? 9.114 -7.368 -9.193 1.00 87.88 84 GLU A N 1
ATOM 595 C CA . GLU A 1 84 ? 8.649 -8.607 -8.554 1.00 87.88 84 GLU A CA 1
ATOM 596 C C . GLU A 1 84 ? 9.774 -9.294 -7.778 1.00 87.88 84 GLU A C 1
ATOM 598 O O . GLU A 1 84 ? 9.636 -9.577 -6.586 1.00 87.88 84 GLU A O 1
ATOM 603 N N . ARG A 1 85 ? 10.916 -9.525 -8.437 1.00 87.12 85 ARG A N 1
ATOM 604 C CA . ARG A 1 85 ? 12.079 -10.167 -7.814 1.00 87.12 85 ARG A CA 1
ATOM 605 C C . ARG A 1 85 ? 12.544 -9.397 -6.581 1.00 87.12 85 ARG A C 1
ATOM 607 O O . ARG A 1 85 ? 12.844 -10.002 -5.552 1.00 87.12 85 ARG A O 1
ATOM 614 N N . ASP A 1 86 ? 12.630 -8.077 -6.692 1.00 81.00 86 ASP A N 1
ATOM 615 C CA . ASP A 1 86 ? 13.120 -7.228 -5.612 1.00 81.00 86 ASP A CA 1
ATOM 616 C C . ASP A 1 86 ? 12.093 -7.144 -4.468 1.00 81.00 86 ASP A C 1
ATOM 618 O O . ASP A 1 86 ? 12.483 -7.222 -3.303 1.00 81.00 86 ASP A O 1
ATOM 622 N N . ALA A 1 87 ? 10.789 -7.099 -4.770 1.00 77.00 87 ALA A N 1
ATOM 623 C CA . ALA A 1 87 ? 9.725 -7.158 -3.766 1.00 77.00 87 ALA A CA 1
ATOM 624 C C . ALA A 1 87 ? 9.766 -8.473 -2.975 1.00 77.00 87 ALA A C 1
ATOM 626 O O . ALA A 1 87 ? 9.776 -8.439 -1.746 1.00 77.00 87 ALA A O 1
ATOM 627 N N . LEU A 1 88 ? 9.865 -9.617 -3.660 1.00 82.88 88 LEU A N 1
ATOM 628 C CA . LEU A 1 88 ? 9.996 -10.930 -3.021 1.00 82.88 88 LEU A CA 1
ATOM 629 C C . LEU A 1 88 ? 11.249 -11.018 -2.147 1.00 82.88 88 LEU A C 1
ATOM 631 O O . LEU A 1 88 ? 11.180 -11.509 -1.022 1.00 82.88 88 LEU A O 1
ATOM 635 N N . ARG A 1 89 ? 12.389 -10.521 -2.644 1.00 84.56 89 ARG A N 1
ATOM 636 C CA . ARG A 1 89 ? 13.659 -10.537 -1.907 1.00 84.56 89 ARG A CA 1
ATOM 637 C C . ARG A 1 89 ? 13.595 -9.688 -0.642 1.00 84.56 89 ARG A C 1
ATOM 639 O O . ARG A 1 89 ? 14.019 -10.151 0.411 1.00 84.56 89 ARG A O 1
ATOM 646 N N . MET A 1 90 ? 13.111 -8.453 -0.741 1.00 73.75 90 MET A N 1
ATOM 647 C CA . MET A 1 90 ? 13.090 -7.540 0.404 1.00 73.75 90 MET A CA 1
ATOM 648 C C . MET A 1 90 ? 12.025 -7.914 1.433 1.00 73.75 90 MET A C 1
ATOM 650 O O . MET A 1 90 ? 12.161 -7.573 2.603 1.00 73.75 90 MET A O 1
ATOM 654 N N . ARG A 1 91 ? 10.981 -8.633 1.017 1.00 82.06 91 ARG A N 1
ATOM 655 C CA . ARG A 1 91 ? 9.873 -9.051 1.887 1.00 82.06 91 ARG A CA 1
ATOM 656 C C . ARG A 1 91 ? 10.016 -10.469 2.428 1.00 82.06 91 ARG A C 1
ATOM 658 O O . ARG A 1 91 ? 9.068 -10.952 3.032 1.00 82.06 91 ARG A O 1
ATOM 665 N N . ASP A 1 92 ? 11.140 -11.142 2.176 1.00 85.31 92 ASP A N 1
ATOM 666 C CA . ASP A 1 92 ? 11.351 -12.549 2.551 1.00 85.31 92 ASP A CA 1
ATOM 667 C C . ASP A 1 92 ? 10.201 -13.464 2.070 1.00 85.31 92 ASP A C 1
ATOM 669 O O . ASP A 1 92 ? 9.657 -14.287 2.801 1.00 85.31 92 ASP A O 1
ATOM 673 N N . GLY A 1 93 ? 9.752 -13.249 0.826 1.00 82.94 93 GLY A N 1
ATOM 674 C CA . GLY A 1 93 ? 8.605 -13.953 0.237 1.00 82.94 93 GLY A CA 1
ATOM 675 C C . GLY A 1 93 ? 7.222 -13.462 0.691 1.00 82.94 93 GLY A C 1
ATOM 676 O O . GLY A 1 93 ? 6.217 -14.074 0.331 1.00 82.94 93 GLY A O 1
ATOM 677 N N . GLY A 1 94 ? 7.142 -12.368 1.455 1.00 82.31 94 GLY A N 1
ATOM 678 C CA . GLY A 1 94 ? 5.886 -11.762 1.899 1.00 82.31 94 GLY A CA 1
ATOM 679 C C . GLY A 1 94 ? 4.976 -11.305 0.744 1.00 82.31 94 GLY A C 1
ATOM 680 O O . GLY A 1 94 ? 5.456 -10.946 -0.335 1.00 82.31 94 GLY A O 1
ATOM 681 N N . PRO A 1 95 ? 3.648 -11.270 0.954 1.00 82.31 95 PRO A N 1
ATOM 682 C CA . PRO A 1 95 ? 2.678 -11.132 -0.129 1.00 82.31 95 PRO A CA 1
ATOM 683 C C . PRO A 1 95 ? 2.716 -9.737 -0.764 1.00 82.31 95 PRO A C 1
ATOM 685 O O . PRO A 1 95 ? 2.865 -8.724 -0.074 1.00 82.31 95 PRO A O 1
ATOM 688 N N . PHE A 1 96 ? 2.556 -9.675 -2.082 1.00 82.50 96 PHE A N 1
ATOM 689 C CA . PHE A 1 96 ? 2.428 -8.432 -2.839 1.00 82.50 96 PHE A CA 1
ATOM 690 C C . PHE A 1 96 ? 1.478 -8.623 -4.031 1.00 82.50 96 PHE A C 1
ATOM 692 O O . PHE A 1 96 ? 1.158 -9.753 -4.401 1.00 82.50 96 PHE A O 1
ATOM 699 N N . VAL A 1 97 ? 1.019 -7.517 -4.616 1.00 88.81 97 VAL A N 1
ATOM 700 C CA . VAL A 1 97 ? 0.158 -7.496 -5.805 1.00 88.81 97 VAL A CA 1
ATOM 701 C C . VAL A 1 97 ? 0.540 -6.335 -6.726 1.00 88.81 97 VAL A C 1
ATOM 703 O O . VAL A 1 97 ? 0.994 -5.292 -6.249 1.00 88.81 97 VAL A O 1
ATOM 706 N N . PHE A 1 98 ? 0.368 -6.537 -8.032 1.00 87.50 98 PHE A N 1
ATOM 707 C CA . PHE A 1 98 ? 0.501 -5.528 -9.086 1.00 87.50 98 PHE A CA 1
ATOM 708 C C . PHE A 1 98 ? -0.847 -4.885 -9.430 1.00 87.50 98 PHE A C 1
ATOM 710 O O . PHE A 1 98 ? -1.866 -5.609 -9.375 1.00 87.50 98 PHE A O 1
#

Nearest PDB structures (foldseek):
  4hi0-assembly1_F  TM=7.870E-01  e=3.401E-07  Helicobacter pylori 26695
  5xkt-assembly1_B  TM=7.847E-01  e=1.483E-06  Klebsiella pneumoniae subsp. rhinoscleromatis SB3432
  2hf9-assembly1_A  TM=7.867E-01  e=1.156E-02  Methanocaldococcus jannaschii
  2wsm-assembly1_B  TM=6.661E-01  e=2.193E-02  Archaeoglobus fulgidus DSM 4304
  2wsm-assembly1_A  TM=6.131E-01  e=3.220E-02  Archaeoglobus fulgidus DSM 4304

InterPro domains:
  IPR003495 CobW/HypB/UreG, nucleotide-binding domain [PF02492] (3-46)
  IPR003495 CobW/HypB/UreG, nucleotide-binding domain [PF02492] (48-97)
  IPR004400 Urease accessory protein UreG [PTHR31715] (1-98)
  IPR027417 P-loop containing nucleoside triphosphate hydrolase [G3DSA:3.40.50.300] (1-98)
  IPR027417 P-loop containing nucleoside triphosphate hydrolase [SSF52540] (2-91)

Sequence (98 aa):
MRAVETGGCPHAAIREDISINLGPLEELSNLYKADILLCESGGNNLAGDKIPLEGGPGITQADLLVINKTDLASAVGADLAVMERDALRMRDGGPFVF